Protein AF-A0A959BHI0-F1 (afdb_monomer)

Solvent-accessible surface area (backbone atoms only — not comparable to full-atom values): 8535 Å² total; per-residue (Å²): 133,89,57,62,75,46,82,39,86,76,77,87,46,74,60,71,32,50,49,58,9,51,51,44,20,50,48,36,45,72,68,23,64,91,70,46,73,78,55,57,68,71,60,34,46,52,50,11,48,53,52,10,51,50,36,26,48,29,42,51,49,47,52,55,45,43,47,71,77,35,50,80,73,64,36,63,95,73,25,23,48,50,56,53,52,50,51,51,50,52,30,50,52,45,35,40,49,52,54,48,48,47,38,64,76,67,60,72,56,96,61,58,69,69,58,52,43,51,50,46,48,52,53,53,56,62,60,49,54,56,61,55,52,50,52,52,52,53,48,52,51,54,66,70,65,55,67,78,78,72,79,77,118

Mean predicted aligned error: 10.05 Å

Nearest PDB structures (foldseek):
  9jr3-assembly1_R  TM=3.514E-01  e=3.107E+00  Homo sapiens

Secondary structure (DSSP, 8-state):
---TTSB------HHHHHHHHHHHHHIIIII-GGGGGGS-HHHHHHHHHHHHHHHHHHHHHHHHHHHHH-TTTT-GGG-BHHHHHHHHHHHHHHHHHHHHHHHHHTT--SS-HHHHHHHHHHHHHHHHHHHHHHHHHHHHHHHHTS-GGGS--

pLDDT: mean 74.47, std 11.74, range [39.66, 89.31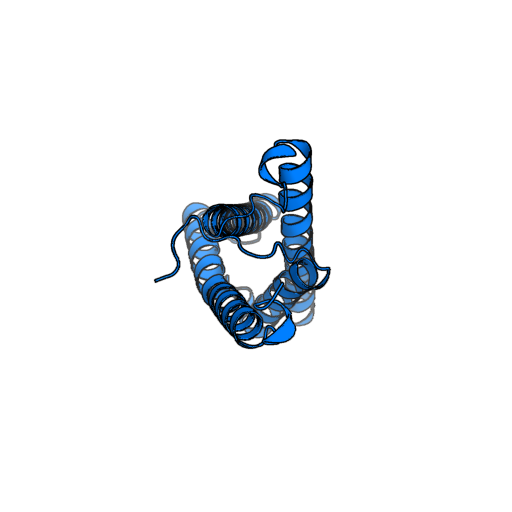]

Sequence (153 aa):
MLTLKEPYPFIYNYKSVVIPGLVTFWVISIFSPFGLSVLAIGKRLLFGFAFGLLSSFSVVLVIAGARKLFPEFMQEDNWTVGKEILLFVSVLVTICLFIFLSFVLFNLSSSDPIIVFKQVVLYTSAISIIPIYTSNTAFRNNVQNKPLSLLKA

Structure (mmCIF, N/CA/C/O backbone):
data_AF-A0A959BHI0-F1
#
_entry.id   AF-A0A959BHI0-F1
#
loop_
_atom_site.group_PDB
_atom_site.id
_atom_site.type_symbol
_atom_site.label_atom_id
_atom_site.label_alt_id
_atom_site.label_comp_id
_atom_site.label_asym_id
_atom_site.label_entity_id
_atom_site.label_seq_id
_atom_site.pdbx_PDB_ins_code
_atom_site.Cartn_x
_atom_site.Cartn_y
_atom_site.Cartn_z
_atom_site.occupancy
_atom_site.B_iso_or_equiv
_atom_site.auth_seq_id
_atom_site.auth_comp_id
_atom_site.auth_asym_id
_atom_site.auth_atom_id
_atom_site.pdbx_PDB_model_num
ATOM 1 N N . MET A 1 1 ? -10.402 -19.242 18.262 1.00 39.66 1 MET A N 1
ATOM 2 C CA . MET A 1 1 ? -11.279 -18.906 17.122 1.00 39.66 1 MET A CA 1
ATOM 3 C C . MET A 1 1 ? -11.718 -17.472 17.358 1.00 39.66 1 MET A C 1
ATOM 5 O O . MET A 1 1 ? -12.420 -17.257 18.331 1.00 39.66 1 MET A O 1
ATOM 9 N N . LEU A 1 2 ? -11.200 -16.502 16.598 1.00 46.97 2 LEU A N 1
ATOM 10 C CA . LEU A 1 2 ? -11.591 -15.092 16.743 1.00 46.97 2 LEU A CA 1
ATOM 11 C C . LEU A 1 2 ? -12.975 -14.931 16.113 1.00 46.97 2 LEU A C 1
ATOM 13 O O . LEU A 1 2 ? -13.138 -15.149 14.912 1.00 46.97 2 LEU A O 1
ATOM 17 N N . THR A 1 3 ? -13.988 -14.640 16.919 1.00 48.88 3 THR A N 1
ATOM 18 C CA . THR A 1 3 ? -15.350 -14.417 16.422 1.00 48.88 3 THR A CA 1
ATOM 19 C C . THR A 1 3 ? -15.445 -13.036 15.776 1.00 48.88 3 THR A C 1
ATOM 21 O O . THR A 1 3 ? -14.985 -12.053 16.345 1.00 48.88 3 THR A O 1
ATOM 24 N N . LEU A 1 4 ? -16.099 -12.931 14.611 1.00 55.72 4 LEU A N 1
ATOM 25 C CA . LEU A 1 4 ? -16.252 -11.688 13.822 1.00 55.72 4 LEU A CA 1
ATOM 26 C C . LEU A 1 4 ? -16.829 -10.477 14.586 1.00 55.72 4 LEU A C 1
ATOM 28 O O . LEU A 1 4 ? -16.780 -9.362 14.071 1.00 55.72 4 LEU A O 1
ATOM 32 N N . LYS A 1 5 ? -17.395 -10.694 15.778 1.00 52.50 5 LYS A N 1
ATOM 33 C CA . LYS A 1 5 ? -18.012 -9.683 16.643 1.00 52.50 5 LYS A CA 1
ATOM 34 C C . LYS A 1 5 ? -17.137 -9.224 17.813 1.00 52.50 5 LYS A C 1
ATOM 36 O O . LYS A 1 5 ? -17.589 -8.365 18.562 1.00 52.50 5 LYS A O 1
ATOM 41 N N . GLU A 1 6 ? -15.941 -9.777 18.010 1.00 54.88 6 GLU A N 1
ATOM 42 C CA . GLU A 1 6 ? -15.108 -9.352 19.141 1.00 54.88 6 GLU A CA 1
ATOM 43 C C . GLU A 1 6 ? -14.652 -7.893 18.978 1.00 54.88 6 GLU A C 1
ATOM 45 O O . GLU A 1 6 ? -14.238 -7.514 17.873 1.00 54.88 6 GLU A O 1
ATOM 50 N N . PRO A 1 7 ? -14.730 -7.085 20.056 1.00 53.72 7 PRO A N 1
ATOM 51 C CA . PRO A 1 7 ? -14.244 -5.718 20.050 1.00 53.72 7 PRO A CA 1
ATOM 52 C C . PRO A 1 7 ? -12.730 -5.733 19.835 1.00 53.72 7 PRO A C 1
ATOM 54 O O . PRO A 1 7 ? -11.968 -6.265 20.647 1.00 53.72 7 PRO A O 1
ATOM 57 N N . TYR A 1 8 ? -12.301 -5.179 18.707 1.00 54.53 8 TYR A N 1
ATOM 58 C CA . TYR A 1 8 ? -10.897 -5.064 18.338 1.00 54.53 8 TYR A CA 1
ATOM 59 C C . TYR A 1 8 ? -10.483 -3.602 18.551 1.00 54.53 8 TYR A C 1
ATOM 61 O O . TYR A 1 8 ? -11.187 -2.712 18.083 1.00 54.53 8 TYR A O 1
ATOM 69 N N . PRO A 1 9 ? -9.388 -3.301 19.267 1.00 56.12 9 PRO A N 1
ATOM 70 C CA . PRO A 1 9 ? -8.952 -1.930 19.453 1.00 56.12 9 PRO A CA 1
ATOM 71 C C . PRO A 1 9 ? -8.586 -1.355 18.086 1.00 56.12 9 PRO A C 1
ATOM 73 O O . PRO A 1 9 ? -7.717 -1.880 17.388 1.00 56.12 9 PRO A O 1
ATOM 76 N N . PHE A 1 10 ? -9.266 -0.281 17.704 1.00 57.31 10 PHE A N 1
ATOM 77 C CA . PHE A 1 10 ? -8.965 0.470 16.498 1.00 57.31 10 PHE A CA 1
ATOM 78 C C . PHE A 1 10 ? -7.626 1.195 16.686 1.00 57.31 10 PHE A C 1
ATOM 80 O O . PHE A 1 10 ? -7.548 2.257 17.296 1.00 57.31 10 PHE A O 1
ATOM 87 N N . ILE A 1 11 ? -6.530 0.605 16.203 1.00 56.69 11 ILE A N 1
ATOM 88 C CA . ILE A 1 11 ? -5.196 1.214 16.298 1.00 56.69 11 ILE A CA 1
ATOM 89 C C . ILE A 1 11 ? -4.924 1.987 15.002 1.00 56.69 11 ILE A C 1
ATOM 91 O O . ILE A 1 11 ? -4.089 1.601 14.179 1.00 56.69 11 ILE A O 1
ATOM 95 N N . TYR A 1 12 ? -5.626 3.106 14.804 1.00 56.50 12 TYR A N 1
ATOM 96 C CA . TYR A 1 12 ? -5.193 4.082 13.807 1.00 56.50 12 TYR A CA 1
ATOM 97 C C . TYR A 1 12 ? -3.992 4.853 14.351 1.00 56.50 12 TYR A C 1
ATOM 99 O O . TYR A 1 12 ? -4.118 5.742 15.189 1.00 56.50 12 TYR A O 1
ATOM 107 N N . ASN A 1 13 ? -2.803 4.491 13.880 1.00 65.44 13 ASN A N 1
ATOM 108 C CA . ASN A 1 13 ? -1.559 5.159 14.231 1.00 65.44 13 ASN A CA 1
ATOM 109 C C . ASN A 1 13 ? -0.807 5.541 12.949 1.00 65.44 13 ASN A C 1
ATOM 111 O O . ASN A 1 13 ? -0.979 4.895 11.915 1.00 65.44 13 ASN A O 1
ATOM 115 N N . TYR A 1 14 ? 0.077 6.541 13.009 1.00 65.94 14 TYR A N 1
ATOM 116 C CA . TYR A 1 14 ? 0.930 6.932 11.876 1.00 65.94 14 TYR A CA 1
ATOM 117 C C . TYR A 1 14 ? 1.714 5.730 11.316 1.00 65.94 14 TYR A C 1
ATOM 119 O O . TYR A 1 14 ? 1.968 5.638 10.116 1.00 65.94 14 TYR A O 1
ATOM 127 N N . LYS A 1 15 ? 2.023 4.750 12.176 1.00 65.56 15 LYS A N 1
ATOM 128 C CA . LYS A 1 15 ? 2.651 3.476 11.803 1.00 65.56 15 LYS A CA 1
ATOM 129 C C . LYS A 1 15 ? 1.828 2.685 10.778 1.00 65.56 15 LYS A C 1
ATOM 131 O O . LYS A 1 15 ? 2.416 2.111 9.870 1.00 65.56 15 LYS A O 1
ATOM 136 N N . SE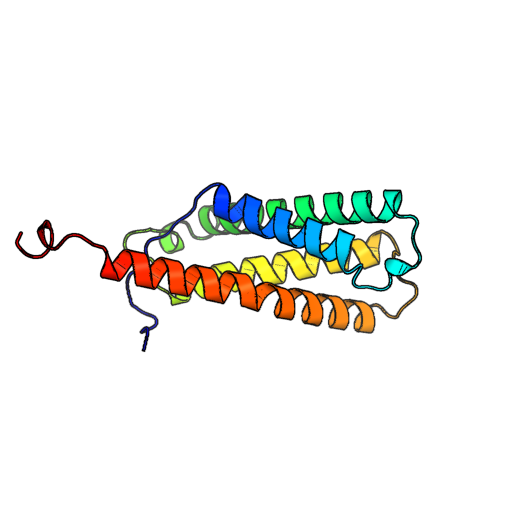R A 1 16 ? 0.499 2.705 10.860 1.00 67.81 16 SER A N 1
ATOM 137 C CA . SER A 1 16 ? -0.399 1.984 9.944 1.00 67.81 16 SER A CA 1
ATOM 138 C C . SER A 1 16 ? -0.398 2.564 8.524 1.00 67.81 16 SER A C 1
ATOM 140 O O . SER A 1 16 ? -0.799 1.881 7.589 1.00 67.81 16 SER A O 1
ATOM 142 N N . VAL A 1 17 ? 0.089 3.797 8.348 1.00 75.19 17 VAL A N 1
ATOM 143 C CA . VAL A 1 17 ? 0.283 4.441 7.039 1.00 75.19 17 VAL A CA 1
ATOM 144 C C . VAL A 1 17 ? 1.714 4.230 6.539 1.00 75.19 17 VAL A C 1
ATOM 146 O O . VAL A 1 17 ? 1.929 3.854 5.390 1.00 75.19 17 VAL A O 1
ATOM 149 N N . VAL A 1 18 ? 2.701 4.432 7.418 1.00 75.56 18 VAL A N 1
ATOM 150 C CA . VAL A 1 18 ? 4.125 4.384 7.052 1.00 75.56 18 VAL A CA 1
ATOM 151 C C . VAL A 1 18 ? 4.597 2.958 6.759 1.00 75.56 18 VAL A C 1
ATOM 153 O O . VAL A 1 18 ? 5.364 2.758 5.820 1.00 75.56 18 VAL A O 1
ATOM 156 N N . ILE A 1 19 ? 4.139 1.959 7.522 1.00 76.81 19 ILE A N 1
ATOM 157 C CA . ILE A 1 19 ? 4.538 0.555 7.340 1.00 76.81 19 ILE A CA 1
ATOM 158 C C . ILE A 1 19 ? 4.202 0.045 5.929 1.00 76.81 19 ILE A C 1
ATOM 160 O O . ILE A 1 19 ? 5.128 -0.405 5.254 1.00 76.81 19 ILE A O 1
ATOM 164 N N . PRO A 1 20 ? 2.950 0.110 5.433 1.00 74.38 20 PRO A N 1
ATOM 165 C CA . PRO A 1 20 ? 2.632 -0.395 4.097 1.00 74.38 20 PRO A CA 1
ATOM 166 C C . PRO A 1 20 ? 3.367 0.361 2.982 1.00 74.38 20 PRO A C 1
ATOM 168 O O . PRO A 1 20 ? 3.826 -0.272 2.030 1.00 74.38 20 PRO A O 1
ATOM 171 N N . GLY A 1 21 ? 3.576 1.675 3.121 1.00 81.50 21 GLY A N 1
ATOM 172 C CA . GLY A 1 21 ? 4.372 2.449 2.165 1.00 81.50 21 GLY A CA 1
ATOM 173 C C . GLY A 1 21 ? 5.840 2.033 2.126 1.00 81.50 21 GLY A C 1
ATOM 174 O O . GLY A 1 21 ? 6.396 1.808 1.049 1.00 81.50 21 GLY A O 1
ATOM 175 N N . LEU A 1 22 ? 6.457 1.864 3.298 1.00 84.44 22 LEU A N 1
ATOM 176 C CA . LEU A 1 22 ? 7.846 1.431 3.417 1.00 84.44 22 LEU A CA 1
ATOM 177 C C . LEU A 1 22 ? 8.023 0.001 2.893 1.00 84.44 22 LEU A C 1
ATOM 179 O O . LEU A 1 22 ? 8.931 -0.257 2.108 1.00 84.44 22 LEU A O 1
ATOM 183 N N . VAL A 1 23 ? 7.128 -0.920 3.259 1.00 82.31 23 VAL A N 1
ATOM 184 C CA . VAL A 1 23 ? 7.139 -2.300 2.750 1.00 82.31 23 VAL A CA 1
ATOM 185 C C . VAL A 1 23 ? 7.017 -2.311 1.226 1.00 82.31 23 VAL A C 1
ATOM 187 O O . VAL A 1 23 ? 7.811 -2.970 0.562 1.00 82.31 23 VAL A O 1
ATOM 190 N N . THR A 1 24 ? 6.091 -1.536 0.658 1.00 81.75 24 THR A N 1
ATOM 191 C CA . THR A 1 24 ? 5.915 -1.427 -0.799 1.00 81.75 24 THR A CA 1
ATOM 192 C C . THR A 1 24 ? 7.180 -0.900 -1.482 1.00 81.75 24 THR A C 1
ATOM 194 O O . THR A 1 24 ? 7.621 -1.475 -2.478 1.00 81.75 24 THR A O 1
ATOM 197 N N . PHE A 1 25 ? 7.813 0.134 -0.916 1.00 85.56 25 PHE A N 1
ATOM 198 C CA . PHE A 1 25 ? 9.086 0.669 -1.405 1.00 85.56 25 PHE A CA 1
ATOM 199 C C . PHE A 1 25 ? 10.177 -0.403 -1.458 1.00 85.56 25 PHE A C 1
ATOM 201 O O . PHE A 1 25 ? 10.816 -0.585 -2.499 1.00 85.56 25 PHE A O 1
ATOM 208 N N . TRP A 1 26 ? 10.381 -1.125 -0.353 1.00 83.69 26 TRP A N 1
ATOM 209 C CA . TRP A 1 26 ? 11.410 -2.159 -0.258 1.00 83.69 26 TRP A CA 1
ATOM 210 C C . TRP A 1 26 ? 11.133 -3.323 -1.199 1.00 83.69 26 TRP A C 1
ATOM 212 O O . TRP A 1 26 ? 12.045 -3.777 -1.890 1.00 83.69 26 TRP A O 1
ATOM 222 N N . VAL A 1 27 ? 9.880 -3.776 -1.272 1.00 82.56 27 VAL A N 1
ATOM 223 C CA . VAL A 1 27 ? 9.508 -4.885 -2.149 1.00 82.56 27 VAL A CA 1
ATOM 224 C C . VAL A 1 27 ? 9.763 -4.520 -3.608 1.00 82.56 27 VAL A C 1
ATOM 226 O O . VAL A 1 27 ? 10.392 -5.291 -4.329 1.00 82.56 27 VAL A O 1
ATOM 229 N N . ILE A 1 28 ? 9.353 -3.328 -4.039 1.00 80.25 28 ILE A N 1
ATOM 230 C CA . ILE A 1 28 ? 9.544 -2.911 -5.429 1.00 80.25 28 ILE A CA 1
ATOM 231 C C . ILE A 1 28 ? 11.024 -2.673 -5.742 1.00 80.25 28 ILE A C 1
ATOM 233 O O . ILE A 1 28 ? 11.503 -3.093 -6.793 1.00 80.25 28 ILE A O 1
ATOM 237 N N . SER A 1 29 ? 11.766 -2.060 -4.820 1.00 80.38 29 SER A N 1
ATOM 238 C CA . SER A 1 29 ? 13.178 -1.729 -5.032 1.00 80.38 29 SER A CA 1
ATOM 239 C C . SER A 1 29 ? 14.083 -2.965 -5.053 1.00 80.38 29 SER A C 1
ATOM 241 O O . SER A 1 29 ? 14.956 -3.056 -5.913 1.00 80.38 29 SER A O 1
ATOM 243 N N . ILE A 1 30 ? 13.872 -3.923 -4.140 1.00 80.31 30 ILE A N 1
ATOM 244 C CA . ILE A 1 30 ? 14.695 -5.140 -4.036 1.00 80.31 30 ILE A CA 1
ATOM 245 C C . ILE A 1 30 ? 14.224 -6.199 -5.027 1.00 80.31 30 ILE A C 1
ATOM 247 O O . ILE A 1 30 ? 15.010 -6.675 -5.844 1.00 80.31 30 ILE A O 1
ATOM 251 N N . PHE A 1 31 ? 12.948 -6.582 -4.963 1.00 77.00 31 PHE A N 1
ATOM 252 C CA . PHE A 1 31 ? 12.449 -7.718 -5.738 1.00 77.00 31 PHE A CA 1
ATOM 253 C C . PHE A 1 31 ? 12.147 -7.337 -7.184 1.00 77.00 31 PHE A C 1
ATOM 255 O O . PHE A 1 31 ? 12.065 -8.226 -8.027 1.00 77.00 31 PHE A O 1
ATOM 262 N N . SER A 1 32 ? 12.006 -6.036 -7.484 1.00 73.31 32 SER A N 1
ATOM 263 C CA . SER A 1 32 ? 11.653 -5.539 -8.821 1.00 73.31 32 SER A CA 1
ATOM 264 C C . SER A 1 32 ? 10.537 -6.375 -9.470 1.00 73.31 32 SER A C 1
ATOM 266 O O . SER A 1 32 ? 10.711 -6.845 -10.602 1.00 73.31 32 SER A O 1
ATOM 268 N N . PRO A 1 33 ? 9.407 -6.603 -8.761 1.00 70.25 33 PRO A N 1
ATOM 269 C CA . PRO A 1 33 ? 8.267 -7.287 -9.347 1.00 70.25 33 PRO A CA 1
ATOM 270 C C . PRO A 1 33 ? 7.832 -6.525 -10.607 1.00 70.25 33 PRO A C 1
ATOM 272 O O . PRO A 1 33 ? 8.172 -5.352 -10.784 1.00 70.25 33 PRO A O 1
ATOM 275 N N . PHE A 1 34 ? 7.094 -7.186 -11.499 1.00 68.50 34 PHE A N 1
ATOM 276 C CA . PHE A 1 34 ? 6.605 -6.596 -12.760 1.00 68.50 34 PHE A CA 1
ATOM 277 C C . PHE A 1 34 ? 7.660 -6.398 -13.863 1.00 68.50 34 PHE A C 1
ATOM 279 O O . PHE A 1 34 ? 7.455 -5.605 -14.775 1.00 68.50 34 PHE A O 1
ATOM 286 N N . GLY A 1 35 ? 8.799 -7.097 -13.804 1.00 66.88 35 GLY A N 1
ATOM 287 C CA . GLY A 1 35 ? 9.822 -7.004 -14.858 1.00 66.88 35 GLY A CA 1
ATOM 288 C C . GLY A 1 35 ? 10.608 -5.688 -14.843 1.00 66.88 35 GLY A C 1
ATOM 289 O O . GLY A 1 35 ? 11.369 -5.401 -15.767 1.00 66.88 35 GLY A O 1
ATOM 290 N N . LEU A 1 36 ? 10.502 -4.911 -13.757 1.00 68.19 36 LEU A N 1
ATOM 291 C CA . LEU A 1 36 ? 11.298 -3.698 -13.537 1.00 68.19 36 LEU A CA 1
ATOM 292 C C . LEU A 1 36 ? 12.799 -4.005 -13.379 1.00 68.19 36 LEU A C 1
ATOM 294 O O . LEU A 1 36 ? 13.624 -3.091 -13.367 1.00 68.19 36 LEU A O 1
ATOM 298 N N . SER A 1 37 ? 13.166 -5.290 -13.317 1.00 66.88 37 SER A N 1
ATOM 299 C CA . SER A 1 37 ? 14.535 -5.803 -13.272 1.00 66.88 37 SER A CA 1
ATOM 300 C C . SER A 1 37 ? 15.380 -5.486 -14.516 1.00 66.88 37 SER A C 1
ATOM 302 O O . SER A 1 37 ? 16.582 -5.745 -14.511 1.00 66.88 37 SER A O 1
ATOM 304 N N . VAL A 1 38 ? 14.792 -4.893 -15.557 1.00 70.56 38 VAL A N 1
ATOM 305 C CA . VAL A 1 38 ? 15.508 -4.403 -16.748 1.00 70.56 38 VAL A CA 1
ATOM 306 C C . VAL A 1 38 ? 15.931 -2.931 -16.597 1.00 70.56 38 VAL A C 1
ATOM 308 O O . VAL A 1 38 ? 16.869 -2.473 -17.243 1.00 70.56 38 VAL A O 1
ATOM 311 N N . LEU A 1 39 ? 15.291 -2.169 -15.702 1.00 73.56 39 LEU A N 1
ATOM 312 C CA . LEU A 1 39 ? 15.568 -0.740 -15.513 1.00 73.56 39 LEU A CA 1
ATOM 313 C C . LEU A 1 39 ? 16.861 -0.503 -14.725 1.00 73.56 39 LEU A C 1
ATOM 315 O O . LEU A 1 39 ? 17.231 -1.306 -13.870 1.00 73.56 39 LEU A O 1
ATOM 319 N N . ALA A 1 40 ? 17.513 0.641 -14.944 1.00 82.94 40 ALA A N 1
ATOM 320 C CA . ALA A 1 40 ? 18.640 1.077 -14.120 1.00 82.94 40 ALA A CA 1
ATOM 321 C C . ALA A 1 40 ? 18.223 1.253 -12.648 1.00 82.94 40 ALA A C 1
ATOM 323 O O . ALA A 1 40 ? 17.104 1.693 -12.364 1.00 82.94 40 ALA A O 1
ATOM 324 N N . ILE A 1 41 ? 19.139 0.970 -11.716 1.00 80.25 41 ILE A N 1
ATOM 325 C CA . ILE A 1 41 ? 18.864 0.973 -10.269 1.00 80.25 41 ILE A CA 1
ATOM 326 C C . ILE A 1 41 ? 18.241 2.294 -9.783 1.00 80.25 41 ILE A C 1
ATOM 328 O O . ILE A 1 41 ? 17.282 2.275 -9.016 1.00 80.25 41 ILE A O 1
ATOM 332 N N . GLY A 1 42 ? 18.692 3.438 -10.313 1.00 82.69 42 GLY A N 1
ATOM 333 C CA . GLY A 1 42 ? 18.143 4.754 -9.967 1.00 82.69 42 GLY A CA 1
ATOM 334 C C . GLY A 1 42 ? 16.670 4.920 -10.352 1.00 82.69 42 GLY A C 1
ATOM 335 O O . GLY A 1 42 ? 15.883 5.448 -9.571 1.00 82.69 42 GLY A O 1
ATOM 336 N N . LYS A 1 43 ? 16.258 4.398 -11.517 1.00 80.75 43 LYS A N 1
ATOM 337 C CA . LYS A 1 43 ? 14.847 4.423 -11.936 1.00 80.75 43 LYS A CA 1
ATOM 338 C C . LYS A 1 43 ? 13.998 3.480 -11.086 1.00 80.75 43 LYS A C 1
ATOM 340 O O . LYS A 1 43 ? 12.871 3.828 -10.755 1.00 80.75 43 LYS A O 1
ATOM 345 N N . ARG A 1 44 ? 14.532 2.321 -10.687 1.00 81.19 44 ARG A N 1
ATOM 346 C CA . ARG A 1 44 ? 13.819 1.385 -9.799 1.00 81.19 44 ARG A CA 1
ATOM 347 C C . ARG A 1 44 ? 13.556 1.978 -8.428 1.00 81.19 44 ARG A C 1
ATOM 349 O O . ARG A 1 44 ? 12.442 1.852 -7.938 1.00 81.19 44 ARG A O 1
ATOM 356 N N . LEU A 1 45 ? 14.547 2.650 -7.844 1.00 85.25 45 LEU A N 1
ATOM 357 C CA . LEU A 1 45 ? 14.381 3.347 -6.568 1.00 85.25 45 LEU A CA 1
ATOM 358 C C . LEU A 1 45 ? 13.333 4.457 -6.678 1.00 85.25 45 LEU A C 1
ATOM 360 O O . LEU A 1 45 ? 12.491 4.585 -5.794 1.00 85.25 45 LEU A O 1
ATOM 364 N N . LEU A 1 46 ? 13.330 5.208 -7.784 1.00 86.88 46 LEU A N 1
ATOM 365 C CA . LEU A 1 46 ? 12.317 6.232 -8.037 1.00 86.88 46 LEU A 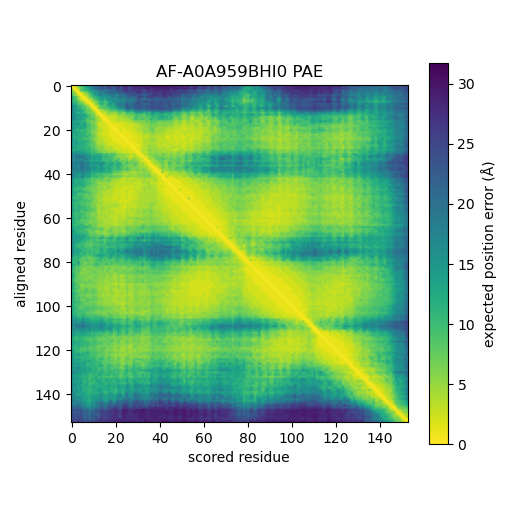CA 1
ATOM 366 C C . LEU A 1 46 ? 10.906 5.632 -8.144 1.00 86.88 46 LEU A C 1
ATOM 368 O O . LEU A 1 46 ? 9.984 6.133 -7.506 1.00 86.88 46 LEU A O 1
ATOM 372 N N . PHE A 1 47 ? 10.737 4.540 -8.899 1.00 83.75 47 PHE A N 1
ATOM 373 C CA . PHE A 1 47 ? 9.454 3.836 -8.992 1.00 83.75 47 PHE A CA 1
ATOM 374 C C . PHE A 1 47 ? 9.030 3.247 -7.648 1.00 83.75 47 PHE A C 1
ATOM 376 O O . PHE A 1 47 ? 7.889 3.436 -7.237 1.00 83.75 47 PHE A O 1
ATOM 383 N N . GLY A 1 48 ? 9.941 2.589 -6.931 1.00 85.12 48 GLY A N 1
ATOM 384 C CA . GLY A 1 48 ? 9.682 2.079 -5.589 1.00 85.12 48 GLY A CA 1
ATOM 385 C C . GLY A 1 48 ? 9.218 3.188 -4.652 1.00 85.12 48 GLY A C 1
ATOM 386 O O . GLY A 1 48 ? 8.265 2.995 -3.900 1.00 85.12 48 GLY A O 1
ATOM 387 N N . PHE A 1 49 ? 9.842 4.368 -4.721 1.00 87.38 49 PHE A N 1
ATOM 388 C CA . PHE A 1 49 ? 9.470 5.516 -3.895 1.00 87.38 49 PHE A CA 1
ATOM 389 C C . PHE A 1 49 ? 8.091 6.057 -4.270 1.00 87.38 49 PHE A C 1
ATOM 391 O O . PHE A 1 49 ? 7.247 6.237 -3.394 1.00 87.38 49 PHE A O 1
ATOM 398 N N . ALA A 1 50 ? 7.820 6.229 -5.566 1.00 88.19 50 ALA A N 1
ATOM 399 C CA . ALA A 1 50 ? 6.519 6.669 -6.060 1.00 88.19 50 ALA A CA 1
ATOM 400 C C . ALA A 1 50 ? 5.392 5.709 -5.643 1.00 88.19 50 ALA A C 1
ATOM 402 O O . ALA A 1 50 ? 4.374 6.146 -5.108 1.00 88.19 50 ALA A O 1
ATOM 403 N N . PHE A 1 51 ? 5.587 4.399 -5.807 1.00 86.00 51 PHE A N 1
ATOM 404 C CA . PHE A 1 51 ? 4.605 3.395 -5.399 1.00 86.00 51 PHE A CA 1
ATOM 405 C C . PHE A 1 51 ? 4.469 3.277 -3.874 1.00 86.00 51 PHE A C 1
ATOM 407 O O . PHE A 1 51 ? 3.363 3.069 -3.378 1.00 86.00 51 PHE A O 1
ATOM 414 N N . GLY A 1 52 ? 5.550 3.465 -3.111 1.00 87.06 52 GLY A N 1
ATOM 415 C CA . GLY A 1 52 ? 5.501 3.530 -1.647 1.00 87.06 52 GLY A CA 1
ATOM 416 C C . GLY A 1 52 ? 4.688 4.724 -1.131 1.00 87.06 52 GLY A C 1
ATOM 417 O O . GLY A 1 52 ? 3.873 4.580 -0.211 1.00 87.06 52 GLY A O 1
ATOM 418 N N . LEU A 1 53 ? 4.835 5.889 -1.769 1.00 89.31 53 LEU A N 1
ATOM 419 C CA . LEU A 1 53 ? 3.993 7.057 -1.502 1.00 89.31 53 LEU A CA 1
ATOM 420 C C . LEU A 1 53 ? 2.538 6.796 -1.889 1.00 89.31 53 LEU A C 1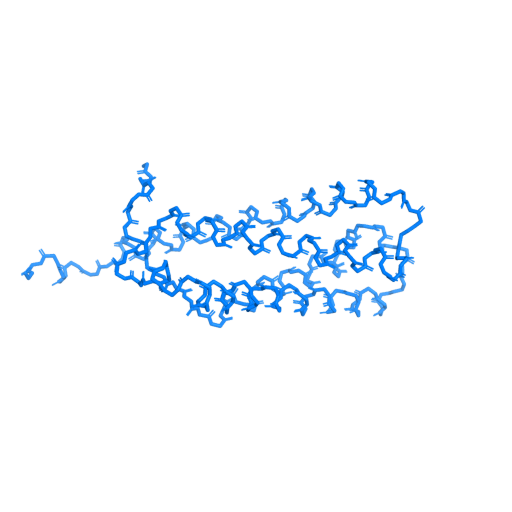
ATOM 422 O O . LEU A 1 53 ? 1.639 7.098 -1.109 1.00 89.31 53 LEU A O 1
ATOM 426 N N . LEU A 1 54 ? 2.303 6.183 -3.050 1.00 88.56 54 LEU A N 1
ATOM 427 C CA . LEU A 1 54 ? 0.964 5.849 -3.530 1.00 88.56 54 LEU A CA 1
ATOM 428 C C . LEU A 1 54 ? 0.249 4.866 -2.591 1.00 88.56 54 LEU A C 1
ATOM 430 O O . LEU A 1 54 ? -0.938 5.025 -2.310 1.00 88.56 54 LEU A O 1
ATOM 434 N N . SER A 1 55 ? 0.978 3.894 -2.036 1.00 85.56 55 SER A N 1
ATOM 435 C CA . SER A 1 55 ? 0.455 2.976 -1.020 1.00 85.56 55 SER A CA 1
ATOM 436 C C . SER A 1 55 ? 0.091 3.707 0.274 1.00 85.56 55 SER A C 1
ATOM 438 O O . SER A 1 55 ? -1.033 3.560 0.756 1.00 85.56 55 SER A O 1
ATOM 440 N N . SER A 1 56 ? 0.980 4.558 0.794 1.00 86.62 56 SER A N 1
ATOM 441 C CA . SER A 1 56 ? 0.691 5.389 1.977 1.00 86.62 56 SER A CA 1
ATOM 442 C C . SER A 1 56 ? -0.537 6.275 1.755 1.00 86.62 56 SER A C 1
ATOM 444 O O . SER A 1 56 ? -1.432 6.350 2.596 1.00 86.62 56 SER A O 1
ATOM 446 N N . PHE A 1 57 ? -0.612 6.909 0.584 1.00 89.31 57 PHE A N 1
ATOM 447 C CA . PHE A 1 57 ? -1.729 7.757 0.192 1.00 89.31 57 PHE A CA 1
ATOM 448 C C . PHE A 1 57 ? -3.040 6.971 0.110 1.00 89.31 57 PHE A C 1
ATOM 450 O O . PHE A 1 57 ? -4.062 7.444 0.597 1.00 89.31 57 PHE A O 1
ATOM 457 N N . SER A 1 58 ? -3.007 5.744 -0.414 1.00 87.75 58 SER A N 1
ATOM 458 C CA . SER A 1 58 ? -4.174 4.856 -0.483 1.00 87.75 58 SER A CA 1
ATOM 459 C C . SER A 1 58 ? -4.761 4.569 0.898 1.00 87.75 58 SER A C 1
ATOM 461 O O . SER A 1 58 ? -5.977 4.616 1.067 1.00 87.75 58 SER A O 1
ATOM 463 N N . VAL A 1 59 ? -3.910 4.320 1.901 1.00 85.25 59 VAL A N 1
ATOM 464 C CA . VAL A 1 59 ? -4.350 4.094 3.288 1.00 85.25 59 VAL A CA 1
ATOM 465 C C . VAL A 1 59 ? -5.072 5.327 3.829 1.00 85.25 59 VAL A C 1
ATOM 467 O O . VAL A 1 59 ? -6.181 5.218 4.351 1.00 85.25 59 VAL A O 1
ATOM 470 N N . VAL A 1 60 ? -4.470 6.509 3.665 1.00 86.31 60 VAL A N 1
ATOM 471 C CA . VAL A 1 60 ? -5.067 7.776 4.112 1.00 86.31 60 VAL A CA 1
ATOM 472 C C . VAL A 1 60 ? -6.396 8.027 3.405 1.00 86.31 60 VAL A C 1
ATOM 474 O O . VAL A 1 60 ? -7.367 8.398 4.057 1.00 86.31 60 VAL A O 1
ATOM 477 N N . LEU A 1 61 ? -6.459 7.791 2.095 1.00 88.25 61 LEU A N 1
ATOM 478 C CA . LEU A 1 61 ? -7.651 8.016 1.284 1.00 88.25 61 LEU A CA 1
ATOM 479 C C . LEU A 1 61 ? -8.796 7.097 1.719 1.00 88.25 61 LEU A C 1
ATOM 481 O O . LEU A 1 61 ? -9.900 7.581 1.953 1.00 88.25 61 LEU A O 1
ATOM 485 N N . VAL A 1 62 ? -8.537 5.801 1.910 1.00 86.69 62 VAL A N 1
ATOM 486 C CA . VAL A 1 62 ? -9.558 4.851 2.379 1.00 86.69 62 VAL A CA 1
ATOM 487 C C . VAL A 1 62 ? -10.052 5.216 3.772 1.00 86.69 62 VAL A C 1
ATOM 489 O O . VAL A 1 62 ? -11.256 5.211 4.007 1.00 86.69 62 VAL A O 1
ATOM 492 N N . ILE A 1 63 ? -9.159 5.582 4.689 1.00 83.56 63 ILE A N 1
ATOM 493 C CA . ILE A 1 63 ? -9.538 5.924 6.065 1.00 83.56 63 ILE A CA 1
ATOM 494 C C . ILE A 1 63 ? -10.312 7.243 6.113 1.00 83.56 63 ILE A C 1
ATOM 496 O O . ILE A 1 63 ? -11.363 7.316 6.748 1.00 83.56 63 ILE A O 1
ATOM 500 N N . ALA A 1 64 ? -9.837 8.277 5.418 1.00 84.94 64 ALA A N 1
ATOM 501 C CA . ALA A 1 64 ? -10.529 9.558 5.324 1.00 84.94 64 ALA A CA 1
ATOM 502 C C . ALA A 1 64 ? -11.885 9.413 4.616 1.00 84.94 64 ALA A C 1
ATOM 504 O O . ALA A 1 64 ? -12.884 9.971 5.069 1.00 84.94 64 ALA A O 1
ATOM 505 N N . GLY A 1 65 ? -11.935 8.619 3.544 1.00 83.88 65 GLY A N 1
ATOM 506 C CA . GLY A 1 65 ? -13.153 8.288 2.812 1.00 83.88 65 GLY A CA 1
ATOM 507 C C . GLY A 1 65 ? -14.153 7.534 3.681 1.00 83.88 65 GLY A C 1
ATOM 508 O O . GLY A 1 65 ? -15.305 7.943 3.768 1.00 83.88 65 GLY A O 1
ATOM 509 N N . ALA A 1 66 ? -13.711 6.500 4.397 1.00 82.69 66 ALA A N 1
ATOM 510 C CA . ALA A 1 66 ? -14.552 5.733 5.311 1.00 82.69 66 ALA A CA 1
ATOM 511 C C . ALA A 1 66 ? -15.088 6.599 6.461 1.00 82.69 66 ALA A C 1
ATOM 513 O O . ALA A 1 66 ? -16.281 6.542 6.745 1.00 82.69 66 ALA A O 1
ATOM 514 N N . ARG A 1 67 ? -14.257 7.461 7.066 1.00 80.62 67 ARG A N 1
ATOM 515 C CA . ARG A 1 67 ? -14.707 8.416 8.099 1.00 80.62 67 ARG A CA 1
ATOM 516 C C . ARG A 1 67 ? -15.749 9.399 7.577 1.00 80.62 67 ARG A C 1
ATOM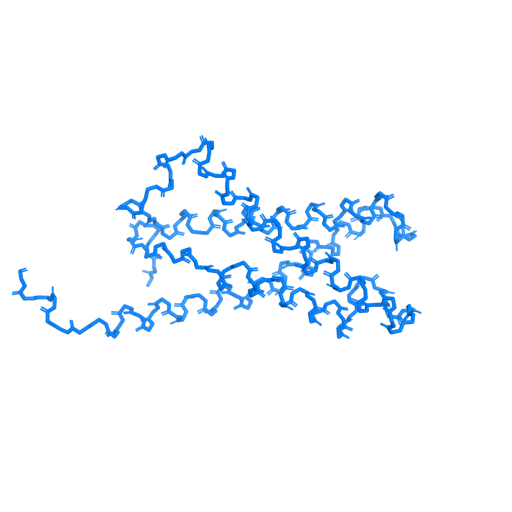 518 O O . ARG A 1 67 ? -16.672 9.740 8.305 1.00 80.62 67 ARG A O 1
ATOM 525 N N . LYS A 1 68 ? -15.595 9.872 6.338 1.00 82.69 68 LYS A N 1
ATOM 526 C CA . LYS A 1 68 ? -16.493 10.868 5.742 1.00 82.69 68 LYS A CA 1
ATOM 527 C C . LYS A 1 68 ? -17.804 10.261 5.240 1.00 82.69 68 LYS A C 1
ATOM 529 O O . LYS A 1 68 ? -18.844 10.889 5.385 1.00 82.69 68 LYS A O 1
ATOM 534 N N . LEU A 1 69 ? -17.750 9.077 4.630 1.00 81.06 69 LEU A N 1
ATOM 535 C CA . LEU A 1 69 ? -18.915 8.404 4.046 1.00 81.06 69 LEU A CA 1
ATOM 536 C C . LEU A 1 69 ? -19.718 7.623 5.090 1.00 81.06 69 LEU A C 1
ATOM 538 O O . LEU A 1 69 ? -20.940 7.576 5.001 1.00 81.06 69 LEU A O 1
ATOM 542 N N . PHE A 1 70 ? -19.045 7.033 6.081 1.00 82.19 70 PHE A N 1
ATOM 543 C CA . PHE A 1 70 ? -19.667 6.191 7.101 1.00 82.19 70 PHE A CA 1
ATOM 544 C C . PHE A 1 70 ? -19.092 6.493 8.500 1.00 82.19 70 PHE A C 1
ATOM 546 O O . PHE A 1 70 ? -18.436 5.637 9.101 1.00 82.19 70 PHE A O 1
ATOM 553 N N . PRO A 1 71 ? -19.333 7.699 9.053 1.00 75.44 71 PRO A N 1
ATOM 554 C CA . PRO A 1 71 ? -18.807 8.091 10.363 1.00 75.44 71 PRO A CA 1
ATOM 555 C C . PRO A 1 71 ? -19.275 7.159 11.492 1.00 75.44 71 PRO A C 1
ATOM 557 O O . PRO A 1 71 ? -18.485 6.816 12.367 1.00 75.44 71 PRO A O 1
ATOM 560 N N . GLU A 1 72 ? -20.519 6.670 11.435 1.00 72.00 72 GLU A N 1
ATOM 561 C CA . GLU A 1 72 ? -21.054 5.692 12.398 1.00 72.00 72 GLU A CA 1
ATOM 562 C C . GLU A 1 72 ? -20.381 4.314 12.289 1.00 72.00 72 GLU A C 1
ATOM 564 O O . GLU A 1 72 ? -20.227 3.603 13.281 1.00 72.00 72 GLU A O 1
ATOM 569 N N . PHE A 1 73 ? -19.910 3.933 11.097 1.00 68.62 73 PHE A N 1
ATOM 570 C CA . PHE A 1 73 ? -19.192 2.672 10.896 1.00 68.62 73 PHE A CA 1
ATOM 571 C C . PHE A 1 73 ? -17.792 2.705 11.531 1.00 68.62 73 PHE A C 1
ATOM 573 O O . PHE A 1 73 ? -17.327 1.672 12.018 1.00 68.62 73 PHE A O 1
ATOM 580 N N . MET A 1 74 ? -17.177 3.894 11.571 1.00 70.06 74 MET A N 1
ATOM 581 C CA . MET A 1 74 ? -15.866 4.214 12.158 1.00 70.06 74 MET A CA 1
ATOM 582 C C . MET A 1 74 ? -15.874 4.453 13.677 1.00 70.06 74 MET A C 1
ATOM 584 O O . MET A 1 74 ? -14.834 4.802 14.230 1.00 70.06 74 MET A O 1
ATOM 588 N N . GLN A 1 75 ? -17.005 4.257 14.365 1.00 69.00 75 GLN A N 1
ATOM 589 C CA . GLN A 1 75 ? -17.059 4.364 15.826 1.00 69.00 75 GLN A CA 1
ATOM 590 C C . GLN A 1 75 ? -16.219 3.270 16.499 1.00 69.00 75 GLN A C 1
ATOM 592 O O . GLN A 1 75 ? -16.424 2.077 16.251 1.00 69.00 75 GLN A O 1
ATOM 597 N N . GLU A 1 76 ? -15.305 3.692 17.376 1.00 65.88 76 GLU A N 1
ATOM 598 C CA . GLU A 1 76 ? -14.373 2.813 18.095 1.00 65.88 76 GLU A CA 1
ATOM 599 C C . GLU A 1 76 ? -15.102 1.855 19.052 1.00 65.88 76 GLU A C 1
ATOM 601 O O . GLU A 1 76 ? -14.733 0.685 19.142 1.00 65.88 76 GLU A O 1
ATOM 606 N N . ASP A 1 77 ? -16.196 2.306 19.677 1.00 62.81 77 ASP A N 1
ATOM 607 C CA . ASP A 1 77 ? -16.971 1.529 20.659 1.00 62.81 77 ASP A CA 1
ATOM 608 C C . ASP A 1 77 ? -17.609 0.257 20.071 1.00 62.81 77 ASP A C 1
ATOM 610 O O . ASP A 1 77 ? -17.835 -0.722 20.778 1.00 62.81 77 ASP A O 1
ATOM 614 N N . ASN A 1 78 ? -17.862 0.247 18.758 1.00 67.31 78 ASN A N 1
ATOM 615 C CA . ASN A 1 78 ? -18.440 -0.879 18.021 1.00 67.31 78 ASN A CA 1
ATOM 616 C C . ASN A 1 78 ? -17.467 -1.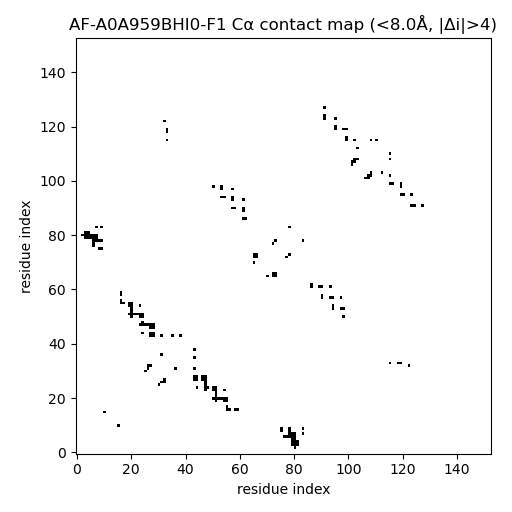425 16.962 1.00 67.31 78 ASN A C 1
ATOM 618 O O . ASN A 1 78 ? -17.898 -1.920 15.907 1.00 67.31 78 ASN A O 1
ATOM 622 N N . TRP A 1 79 ? -16.156 -1.271 17.173 1.00 68.81 79 TRP A N 1
ATOM 623 C CA . TRP A 1 79 ? -15.157 -1.746 16.223 1.00 68.81 79 TRP A CA 1
ATOM 624 C C . TRP A 1 79 ? -14.980 -3.258 16.325 1.00 68.81 79 TRP A C 1
ATOM 626 O O . TRP A 1 79 ? -14.562 -3.787 17.352 1.00 68.81 79 TRP A O 1
ATOM 636 N N . THR A 1 80 ? -15.305 -3.972 15.249 1.00 75.56 80 THR A N 1
ATOM 637 C CA . THR A 1 80 ? -15.211 -5.434 15.206 1.00 75.56 80 THR A CA 1
ATOM 638 C C . THR A 1 80 ? -14.096 -5.890 14.275 1.00 75.56 80 THR A C 1
ATOM 640 O O . THR A 1 80 ? -13.734 -5.195 13.323 1.00 75.56 80 THR A O 1
ATOM 643 N N . VAL A 1 81 ? -13.605 -7.113 14.488 1.00 68.56 81 VAL A N 1
ATOM 644 C CA . VAL A 1 81 ? -12.629 -7.765 13.592 1.00 68.56 81 VAL A CA 1
ATOM 645 C C . VAL A 1 81 ? -13.107 -7.770 12.131 1.00 68.56 81 VAL A C 1
ATOM 647 O O . VAL A 1 81 ? -12.310 -7.588 11.215 1.00 68.56 81 VAL A O 1
ATOM 650 N N . GLY A 1 82 ? -14.415 -7.922 11.890 1.00 69.75 82 GLY A N 1
ATOM 651 C CA . GLY A 1 82 ? -14.979 -7.854 10.538 1.00 69.75 82 GLY A CA 1
ATOM 652 C C . GLY A 1 82 ? -14.794 -6.490 9.862 1.00 69.75 82 GLY A C 1
ATOM 653 O O . GLY A 1 82 ? -14.478 -6.441 8.674 1.00 69.75 82 GLY A O 1
ATOM 654 N N . LYS A 1 83 ? -14.939 -5.386 10.610 1.00 75.62 83 LYS A N 1
ATOM 655 C CA . LYS A 1 83 ? -14.710 -4.025 10.093 1.00 75.62 83 LYS A CA 1
ATOM 656 C C . LYS A 1 83 ? -13.237 -3.781 9.786 1.00 75.62 83 LYS A C 1
ATOM 658 O O . LYS A 1 83 ? -12.928 -3.201 8.749 1.00 75.62 83 LYS A O 1
ATOM 663 N N . GLU A 1 84 ? -12.349 -4.284 10.641 1.00 76.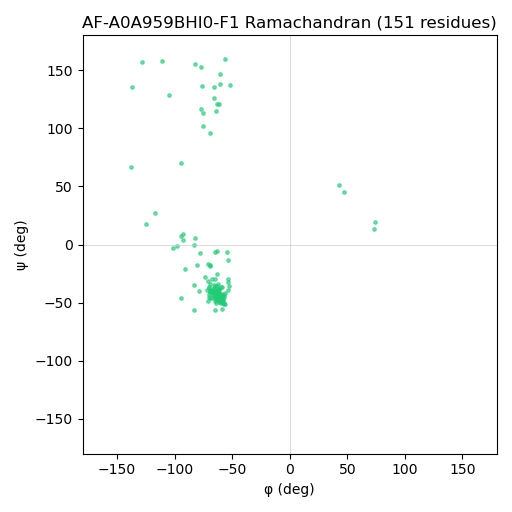25 84 GLU A N 1
ATOM 664 C CA . GLU A 1 84 ? -10.901 -4.232 10.428 1.00 76.25 84 GLU A CA 1
ATOM 665 C C . GLU A 1 84 ? -10.517 -4.945 9.121 1.00 76.25 84 GLU A C 1
ATOM 667 O O . GLU A 1 84 ? -9.860 -4.358 8.262 1.00 76.25 84 GLU A O 1
ATOM 672 N N . ILE A 1 85 ? -11.002 -6.177 8.912 1.00 77.81 85 ILE A N 1
ATOM 673 C CA . ILE A 1 85 ? -10.761 -6.940 7.675 1.00 77.81 85 ILE A CA 1
ATOM 674 C C . ILE A 1 85 ? -11.308 -6.188 6.459 1.00 77.81 85 ILE A C 1
ATOM 676 O O . ILE A 1 85 ? -10.623 -6.092 5.443 1.00 77.81 85 ILE A O 1
ATOM 680 N N . LEU A 1 86 ? -12.519 -5.631 6.549 1.00 82.62 86 LEU A N 1
ATOM 681 C CA . LEU A 1 86 ? -13.124 -4.876 5.450 1.00 82.62 86 LEU A CA 1
ATOM 682 C C . LEU A 1 86 ? -12.289 -3.637 5.101 1.00 82.62 86 LEU A C 1
ATOM 684 O O . LEU A 1 86 ? -12.064 -3.361 3.920 1.00 82.62 86 LEU A O 1
ATOM 688 N N . LEU A 1 87 ? -11.772 -2.927 6.107 1.00 81.94 87 LEU A N 1
ATOM 689 C CA . LEU A 1 87 ? -10.890 -1.779 5.913 1.00 81.94 87 LEU A CA 1
ATOM 690 C C . LEU A 1 87 ? -9.567 -2.200 5.260 1.00 81.94 87 LEU A C 1
ATOM 692 O O . LEU A 1 87 ? -9.155 -1.581 4.279 1.00 81.94 87 LEU A O 1
ATOM 696 N N . PHE A 1 88 ? -8.953 -3.296 5.714 1.00 80.44 88 PHE A N 1
ATOM 697 C CA . PHE A 1 88 ? -7.758 -3.867 5.084 1.00 80.44 88 PHE A CA 1
ATOM 698 C C . PHE A 1 88 ? -7.992 -4.257 3.624 1.00 80.44 88 PHE A C 1
ATOM 700 O O . PHE A 1 88 ? -7.202 -3.889 2.756 1.00 80.44 88 PHE A O 1
ATOM 707 N N . VAL A 1 89 ? -9.084 -4.966 3.329 1.00 84.12 89 VAL A N 1
ATOM 708 C CA . VAL A 1 89 ? -9.444 -5.354 1.958 1.00 84.12 89 VAL A CA 1
ATOM 709 C C . VAL A 1 89 ? -9.674 -4.113 1.097 1.00 84.12 89 VAL A C 1
ATOM 711 O O . VAL A 1 89 ? -9.179 -4.051 -0.025 1.00 84.12 89 VAL A O 1
ATOM 714 N N . SER A 1 90 ? -10.345 -3.090 1.629 1.00 86.44 90 SER A N 1
ATOM 715 C CA . SER A 1 90 ? -10.581 -1.827 0.918 1.00 86.44 90 SER A CA 1
ATOM 716 C C . SER A 1 90 ? -9.274 -1.103 0.586 1.00 86.44 90 SER A C 1
ATOM 718 O O . SER A 1 90 ? -9.094 -0.630 -0.539 1.00 86.44 90 SER A O 1
ATOM 720 N N . VAL A 1 91 ? -8.327 -1.063 1.529 1.00 85.88 91 VAL A N 1
ATOM 721 C CA . VAL A 1 91 ? -6.971 -0.540 1.302 1.00 85.88 91 VAL A CA 1
ATOM 722 C C . VAL A 1 91 ? -6.253 -1.347 0.222 1.00 85.88 91 VAL A C 1
ATOM 724 O O . VAL A 1 91 ? -5.713 -0.753 -0.709 1.00 85.88 91 VAL A O 1
ATOM 727 N N . LEU A 1 92 ? -6.279 -2.681 0.289 1.00 84.75 92 LEU A N 1
ATOM 728 C CA . LEU A 1 92 ? -5.619 -3.541 -0.698 1.00 84.75 92 LEU A CA 1
ATOM 729 C C . LEU A 1 92 ? -6.177 -3.346 -2.107 1.00 84.75 92 LEU A C 1
ATOM 731 O O . LEU A 1 92 ? -5.402 -3.201 -3.052 1.00 84.75 92 LEU A O 1
ATOM 735 N N . VAL A 1 93 ? -7.501 -3.296 -2.249 1.00 87.19 93 VAL A N 1
ATOM 736 C CA . VAL A 1 93 ? -8.165 -3.036 -3.533 1.00 87.19 93 VAL A CA 1
ATOM 737 C C . VAL A 1 93 ? -7.769 -1.662 -4.069 1.00 87.19 93 VAL A C 1
ATOM 739 O O . VAL A 1 93 ? -7.429 -1.539 -5.243 1.00 87.19 93 VAL A O 1
ATOM 742 N N . THR A 1 94 ? -7.737 -0.646 -3.207 1.00 88.31 94 THR A N 1
ATOM 743 C CA . THR A 1 94 ? -7.347 0.718 -3.588 1.00 88.31 94 THR A CA 1
ATOM 744 C C . THR A 1 94 ? -5.894 0.774 -4.067 1.00 88.31 94 THR A C 1
ATOM 746 O O . THR A 1 94 ? -5.620 1.342 -5.122 1.00 88.31 94 THR A O 1
ATOM 749 N N . ILE A 1 95 ? -4.969 0.118 -3.358 1.00 86.19 95 ILE A N 1
ATOM 750 C CA . ILE A 1 95 ? -3.561 0.012 -3.768 1.00 86.19 95 ILE A CA 1
ATOM 751 C C . ILE A 1 95 ? -3.445 -0.708 -5.118 1.00 86.19 95 ILE A C 1
ATOM 753 O O . ILE A 1 95 ? -2.762 -0.213 -6.013 1.00 86.19 95 ILE A O 1
ATOM 757 N N . CYS A 1 96 ? -4.136 -1.841 -5.296 1.00 87.19 96 CYS A N 1
ATOM 758 C CA . CYS A 1 96 ? -4.130 -2.585 -6.558 1.00 87.19 96 CYS A CA 1
ATOM 759 C C . CYS A 1 96 ? -4.624 -1.720 -7.721 1.00 87.19 96 CYS A C 1
ATOM 761 O O . CYS A 1 96 ? -3.990 -1.693 -8.774 1.00 87.19 96 CYS A O 1
ATOM 763 N N . LEU A 1 97 ? -5.727 -0.991 -7.523 1.00 88.38 97 LEU A N 1
ATOM 764 C CA . LEU A 1 97 ? -6.289 -0.092 -8.527 1.00 88.38 97 LEU A CA 1
ATOM 765 C C . LEU A 1 97 ? -5.318 1.028 -8.884 1.00 88.38 97 LEU A C 1
ATOM 767 O O . LEU A 1 97 ? -5.103 1.275 -10.065 1.00 88.38 97 LEU A O 1
ATOM 771 N N . PHE A 1 98 ? -4.696 1.675 -7.899 1.00 89.00 98 PHE A N 1
ATOM 772 C CA . PHE A 1 98 ? -3.738 2.746 -8.157 1.00 89.00 98 PHE A CA 1
ATOM 773 C C . PHE A 1 98 ? -2.486 2.260 -8.890 1.00 89.00 98 PHE A C 1
ATOM 775 O O . PHE A 1 98 ? -2.029 2.921 -9.825 1.00 89.00 98 PHE A O 1
ATOM 782 N N . ILE A 1 99 ? -1.940 1.104 -8.504 1.00 83.88 99 ILE A N 1
ATOM 783 C CA . ILE A 1 99 ? -0.787 0.509 -9.189 1.00 83.88 99 ILE A CA 1
ATOM 784 C C . ILE A 1 99 ? -1.178 0.137 -10.621 1.00 83.88 99 ILE A C 1
ATOM 786 O O . ILE A 1 99 ? -0.504 0.557 -11.559 1.00 83.88 99 ILE A O 1
ATOM 790 N N . PHE A 1 100 ? -2.288 -0.579 -10.812 1.00 86.69 100 PHE A N 1
ATOM 791 C CA . PHE A 1 100 ? -2.778 -0.952 -12.139 1.00 86.69 100 PHE A CA 1
ATOM 792 C C . PHE A 1 100 ? -3.025 0.274 -13.028 1.00 86.69 100 PHE A C 1
ATOM 794 O O . PHE A 1 100 ? -2.548 0.323 -14.160 1.00 86.69 100 PHE A O 1
ATOM 801 N N . LEU A 1 101 ? -3.699 1.296 -12.497 1.00 87.31 101 LEU A N 1
ATOM 802 C CA . LEU A 1 101 ? -3.960 2.541 -13.208 1.00 87.31 101 LEU A CA 1
ATOM 803 C C . LEU A 1 101 ? -2.658 3.255 -13.583 1.00 87.31 101 LEU A C 1
ATOM 805 O O . LEU A 1 101 ? -2.553 3.776 -14.686 1.00 87.31 101 LEU A O 1
ATOM 809 N N . SER A 1 102 ? -1.645 3.225 -12.714 1.00 84.50 102 SER A N 1
ATOM 810 C CA . SER A 1 102 ? -0.320 3.767 -13.030 1.00 84.50 102 SER A CA 1
ATOM 811 C C . SER A 1 102 ? 0.324 3.018 -14.200 1.00 84.50 102 SER A C 1
ATOM 813 O O . SER A 1 102 ? 0.851 3.646 -15.113 1.00 84.50 102 SER A O 1
ATOM 815 N N . PHE A 1 103 ? 0.236 1.685 -14.238 1.00 83.19 103 PHE A N 1
ATOM 816 C CA . PHE A 1 103 ? 0.740 0.907 -15.374 1.00 83.19 103 PHE A CA 1
ATOM 817 C C . PHE A 1 103 ? 0.022 1.241 -16.688 1.00 83.19 103 PHE A C 1
ATOM 819 O O . PHE A 1 103 ? 0.689 1.358 -17.715 1.00 83.19 103 PHE A O 1
ATOM 826 N N . VAL A 1 104 ? -1.301 1.432 -16.651 1.00 84.31 104 VAL A N 1
ATOM 827 C CA . VAL A 1 104 ? -2.111 1.772 -17.832 1.00 84.31 104 VAL A CA 1
ATOM 828 C C . VAL A 1 104 ? -1.850 3.205 -18.307 1.00 84.31 104 VAL A C 1
ATOM 830 O O . VAL A 1 104 ? -1.600 3.416 -19.489 1.00 84.31 104 VAL A O 1
ATOM 833 N N . LEU A 1 105 ? -1.870 4.191 -17.404 1.00 85.19 105 LEU A N 1
ATOM 834 C CA . LEU A 1 105 ? -1.721 5.611 -17.752 1.00 85.19 105 LEU A CA 1
ATOM 835 C C . LEU A 1 105 ? -0.311 5.960 -18.230 1.00 85.19 105 LEU A C 1
ATOM 837 O O . LEU A 1 105 ? -0.153 6.740 -19.164 1.00 85.19 105 LEU A O 1
ATOM 841 N N . PHE A 1 106 ? 0.712 5.390 -17.593 1.00 81.00 106 PHE A N 1
ATOM 842 C CA . PHE A 1 106 ? 2.109 5.659 -17.937 1.00 81.00 106 PHE A CA 1
ATOM 843 C C . PHE A 1 106 ? 2.681 4.651 -18.944 1.00 81.00 106 PHE A C 1
ATOM 845 O O . PHE A 1 106 ? 3.867 4.725 -19.256 1.00 81.00 106 PHE A O 1
ATOM 852 N N . ASN A 1 107 ? 1.853 3.720 -19.441 1.00 77.50 107 ASN A N 1
ATOM 853 C CA . ASN A 1 107 ? 2.224 2.676 -20.401 1.00 77.50 107 ASN A CA 1
ATOM 854 C C . ASN A 1 107 ? 3.530 1.953 -20.007 1.00 77.50 107 ASN A C 1
ATOM 856 O O . ASN A 1 107 ? 4.454 1.777 -20.800 1.00 77.50 107 ASN A O 1
ATOM 860 N N . LEU A 1 108 ? 3.630 1.595 -18.720 1.00 71.62 108 LEU A N 1
ATOM 861 C CA . LEU A 1 108 ? 4.858 1.069 -18.104 1.00 71.62 108 LEU A CA 1
ATOM 862 C C . LEU A 1 108 ? 5.114 -0.406 -18.431 1.00 71.62 108 LEU A C 1
ATOM 864 O O . LEU A 1 108 ? 6.160 -0.939 -18.068 1.00 71.62 108 LEU A O 1
ATOM 868 N N . SER A 1 109 ? 4.161 -1.077 -19.077 1.00 70.38 109 SER A N 1
ATOM 869 C CA . SER A 1 109 ? 4.280 -2.472 -19.484 1.00 70.38 109 SER A CA 1
ATOM 870 C C . SER A 1 109 ? 3.748 -2.655 -20.895 1.00 70.38 109 SER A C 1
ATOM 872 O O . SER A 1 109 ? 2.669 -2.180 -21.226 1.00 70.38 109 SER A O 1
ATOM 874 N N . SER A 1 110 ? 4.498 -3.401 -21.703 1.00 70.12 110 SER A N 1
ATOM 875 C CA . SER A 1 110 ? 4.103 -3.812 -23.055 1.00 70.12 110 SER A CA 1
ATOM 876 C C . SER A 1 110 ? 3.211 -5.061 -23.062 1.00 70.12 110 SER A C 1
ATOM 878 O O . SER A 1 110 ? 2.840 -5.542 -24.127 1.00 70.12 110 SER A O 1
ATOM 880 N N . SER A 1 111 ? 2.914 -5.622 -21.885 1.00 76.75 111 SER A N 1
ATOM 881 C CA . SER A 1 111 ? 2.036 -6.788 -21.735 1.00 76.75 111 SER A CA 1
ATOM 882 C C . SER A 1 111 ? 0.565 -6.378 -21.745 1.00 76.75 111 SER A C 1
ATOM 884 O O . SER A 1 111 ? 0.228 -5.269 -21.331 1.00 76.75 111 SER A O 1
ATOM 886 N N . ASP A 1 112 ? -0.322 -7.304 -22.122 1.00 83.19 112 ASP A N 1
ATOM 887 C CA . ASP A 1 112 ? -1.767 -7.071 -22.077 1.00 83.19 112 ASP A CA 1
ATOM 888 C C . ASP A 1 112 ? -2.228 -6.571 -20.694 1.00 83.19 112 ASP A C 1
ATOM 890 O O . ASP A 1 112 ? -1.842 -7.154 -19.669 1.00 83.19 112 ASP A O 1
ATOM 894 N N . PRO A 1 113 ? -3.122 -5.563 -20.624 1.00 80.69 113 PRO A N 1
ATOM 895 C CA . PRO A 1 113 ? -3.616 -5.016 -19.359 1.00 80.69 113 PRO A CA 1
ATOM 896 C C . PRO A 1 113 ? -4.199 -6.077 -18.418 1.00 80.69 113 PRO A C 1
ATOM 898 O O . PRO A 1 113 ? -4.056 -5.980 -17.203 1.00 80.69 113 PRO A O 1
ATOM 901 N N . ILE A 1 114 ? -4.802 -7.138 -18.961 1.00 82.19 114 ILE A N 1
ATOM 902 C CA . ILE A 1 114 ? -5.347 -8.259 -18.180 1.00 82.19 114 ILE A CA 1
ATOM 903 C C . ILE A 1 114 ? -4.232 -9.045 -17.472 1.00 82.19 114 ILE A C 1
ATOM 905 O O . ILE A 1 114 ? -4.410 -9.485 -16.335 1.00 82.19 114 ILE A O 1
ATOM 909 N N . ILE A 1 115 ? -3.077 -9.220 -18.119 1.00 83.00 115 ILE A N 1
ATOM 910 C CA . ILE A 1 115 ? -1.914 -9.906 -17.540 1.00 83.00 115 ILE A CA 1
ATOM 911 C C . ILE A 1 115 ? -1.309 -9.039 -16.436 1.00 83.00 115 ILE A C 1
ATOM 913 O O . ILE A 1 115 ? -1.055 -9.535 -15.338 1.00 83.00 115 ILE A O 1
ATOM 917 N N . VAL A 1 116 ? -1.149 -7.739 -16.697 1.00 80.19 116 VAL A N 1
ATOM 918 C CA . VAL A 1 116 ? -0.648 -6.773 -15.709 1.00 80.19 116 VAL A CA 1
ATOM 919 C C . VAL A 1 116 ? -1.576 -6.714 -14.497 1.00 80.19 116 VAL A C 1
ATOM 921 O O . VAL A 1 116 ? -1.106 -6.795 -13.366 1.00 80.19 116 VAL A O 1
ATOM 924 N N . PHE A 1 117 ? -2.894 -6.665 -14.708 1.00 83.62 117 PHE A N 1
ATOM 925 C CA . PHE A 1 117 ? -3.879 -6.699 -13.628 1.00 83.62 117 PHE A CA 1
ATOM 926 C C . PHE A 1 117 ? -3.734 -7.957 -12.765 1.00 83.62 117 PHE A C 1
ATOM 928 O O . PHE A 1 117 ? -3.631 -7.856 -11.542 1.00 83.62 117 PHE A O 1
ATOM 935 N N . LYS A 1 118 ? -3.651 -9.142 -13.387 1.00 84.38 118 LYS A N 1
ATOM 936 C CA . LYS A 1 118 ? -3.445 -10.408 -12.666 1.00 84.38 118 LYS A CA 1
ATOM 937 C C . LYS A 1 118 ? -2.153 -10.400 -11.853 1.00 84.38 118 LYS A C 1
ATOM 939 O O . LYS A 1 118 ? -2.170 -10.833 -10.705 1.00 84.38 118 LYS A O 1
ATOM 944 N N . GLN A 1 119 ? -1.054 -9.900 -12.417 1.00 83.31 119 GLN A N 1
ATOM 945 C CA . GLN A 1 119 ? 0.221 -9.792 -11.708 1.00 83.31 119 GLN A CA 1
ATOM 946 C C . GLN A 1 119 ? 0.123 -8.843 -10.514 1.00 83.31 119 GLN A C 1
ATOM 948 O O . GLN A 1 119 ? 0.540 -9.210 -9.419 1.00 83.31 119 GLN A O 1
ATOM 953 N N . VAL A 1 120 ? -0.449 -7.650 -10.703 1.00 84.31 120 VAL A N 1
ATOM 954 C CA . VAL A 1 120 ? -0.643 -6.673 -9.623 1.00 84.31 120 VAL A CA 1
ATOM 955 C C . VAL A 1 120 ? -1.461 -7.296 -8.504 1.00 84.31 120 VAL A C 1
ATOM 957 O O . VAL A 1 120 ? -0.996 -7.310 -7.369 1.00 84.31 120 VAL A O 1
ATOM 960 N N . VAL A 1 121 ? -2.609 -7.903 -8.802 1.00 85.38 121 VAL A N 1
ATOM 961 C CA . VAL A 1 121 ? -3.429 -8.571 -7.782 1.00 85.38 121 VAL A CA 1
ATOM 962 C C . VAL A 1 121 ? -2.636 -9.671 -7.070 1.00 85.38 121 VAL A C 1
ATOM 964 O O . VAL A 1 121 ? -2.555 -9.659 -5.846 1.00 85.38 121 VAL A O 1
ATOM 967 N N . LEU A 1 122 ? -1.979 -10.569 -7.810 1.00 84.38 122 LEU A N 1
ATOM 968 C CA . LEU A 1 122 ? -1.237 -11.695 -7.236 1.00 84.38 122 LEU A CA 1
ATOM 969 C C . LEU A 1 122 ? -0.113 -11.234 -6.294 1.00 84.38 122 LEU A C 1
ATOM 971 O O . LEU A 1 122 ? -0.027 -11.703 -5.158 1.00 84.38 122 LEU A O 1
ATOM 975 N N . TYR A 1 123 ? 0.736 -10.305 -6.743 1.00 81.25 123 TYR A N 1
ATOM 976 C CA . TYR A 1 123 ? 1.858 -9.816 -5.942 1.00 81.25 123 TYR A CA 1
ATOM 977 C C . TYR A 1 123 ? 1.373 -9.032 -4.723 1.00 81.25 1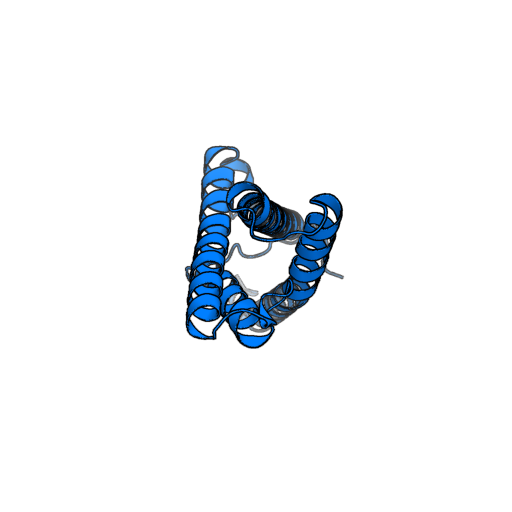23 TYR A C 1
ATOM 979 O O . TYR A 1 123 ? 1.866 -9.260 -3.620 1.00 81.25 123 TYR A O 1
ATOM 987 N N . THR A 1 124 ? 0.378 -8.157 -4.884 1.00 80.75 124 THR A N 1
ATOM 988 C CA . THR A 1 124 ? -0.130 -7.340 -3.771 1.00 80.75 124 THR A CA 1
ATOM 989 C C . THR A 1 124 ? -0.821 -8.211 -2.719 1.00 80.75 124 THR A C 1
ATOM 991 O O . THR A 1 124 ? -0.591 -8.030 -1.523 1.00 80.75 124 THR A O 1
ATOM 994 N N . SER A 1 125 ? -1.589 -9.222 -3.144 1.00 78.31 125 SER A N 1
ATOM 995 C CA . SER A 1 125 ? -2.171 -10.219 -2.242 1.00 78.31 125 SER A CA 1
ATOM 996 C C . SER A 1 125 ? -1.096 -11.023 -1.511 1.00 78.31 125 SER A C 1
ATOM 998 O O . SER A 1 125 ? -1.182 -11.158 -0.292 1.00 78.31 125 SER A O 1
ATOM 1000 N N . ALA A 1 126 ? -0.053 -11.492 -2.202 1.00 80.75 126 ALA A N 1
ATOM 1001 C CA . ALA A 1 126 ? 1.036 -12.246 -1.577 1.00 80.75 126 ALA A CA 1
ATOM 1002 C C . ALA A 1 126 ? 1.782 -11.425 -0.509 1.00 80.75 126 ALA A C 1
ATOM 1004 O O . ALA A 1 126 ? 2.027 -11.914 0.593 1.00 80.75 126 ALA A O 1
ATOM 1005 N N . ILE A 1 127 ? 2.081 -10.154 -0.800 1.00 74.56 127 ILE A N 1
ATOM 1006 C CA . ILE A 1 127 ? 2.764 -9.242 0.132 1.00 74.56 127 ILE A CA 1
ATOM 1007 C C . ILE A 1 127 ? 1.887 -8.956 1.361 1.00 74.56 127 ILE A C 1
ATOM 1009 O O . ILE A 1 127 ? 2.400 -8.834 2.473 1.00 74.56 127 ILE A O 1
ATOM 1013 N N . SER A 1 128 ? 0.562 -8.891 1.185 1.00 71.25 128 SER A N 1
ATOM 1014 C CA . SER A 1 128 ? -0.387 -8.553 2.254 1.00 71.25 128 SER A CA 1
ATOM 1015 C C . SER A 1 128 ? -0.532 -9.612 3.353 1.00 71.25 128 SER A C 1
ATOM 1017 O O . SER A 1 128 ? -0.956 -9.286 4.461 1.00 71.25 128 SER A O 1
ATOM 1019 N N . ILE A 1 129 ? -0.124 -10.859 3.098 1.00 72.94 129 ILE A N 1
ATOM 1020 C CA . ILE A 1 129 ? -0.189 -11.946 4.089 1.00 72.94 129 ILE A CA 1
ATOM 1021 C C . ILE A 1 129 ? 0.691 -11.626 5.312 1.00 72.94 129 ILE A C 1
ATOM 1023 O O . ILE A 1 129 ? 0.331 -11.946 6.446 1.00 72.94 129 ILE A O 1
ATOM 1027 N N . ILE A 1 130 ? 1.815 -10.933 5.098 1.00 69.00 130 ILE A N 1
ATOM 1028 C CA . ILE A 1 130 ? 2.783 -10.571 6.143 1.00 69.00 130 ILE A CA 1
ATOM 1029 C C . ILE A 1 130 ? 2.173 -9.607 7.184 1.00 69.00 130 ILE A C 1
ATOM 1031 O O . ILE A 1 130 ? 2.174 -9.950 8.369 1.00 69.00 130 ILE A O 1
ATOM 1035 N N . PRO A 1 131 ? 1.629 -8.429 6.809 1.00 64.19 131 PRO A N 1
ATOM 1036 C CA . PRO A 1 131 ? 1.040 -7.501 7.772 1.00 64.19 131 PRO A CA 1
ATOM 1037 C C . PRO A 1 131 ? -0.203 -8.052 8.483 1.00 64.19 131 PRO A C 1
ATOM 1039 O O . PRO A 1 131 ? -0.424 -7.723 9.645 1.00 64.19 131 PRO A O 1
ATOM 1042 N N . ILE A 1 132 ? -0.984 -8.928 7.840 1.00 66.94 132 ILE A N 1
ATOM 1043 C CA . ILE A 1 132 ? -2.133 -9.586 8.487 1.00 66.94 132 ILE A CA 1
ATOM 1044 C C . ILE A 1 132 ? -1.656 -10.475 9.643 1.00 66.94 132 ILE A C 1
ATOM 1046 O O . ILE A 1 132 ? -2.224 -10.456 10.737 1.00 66.94 132 ILE A O 1
ATOM 1050 N N . TYR A 1 133 ? -0.574 -11.225 9.431 1.00 66.31 133 TYR A N 1
ATOM 1051 C CA . TYR A 1 133 ? -0.005 -12.073 10.472 1.00 66.31 133 TYR A CA 1
ATOM 1052 C C . TYR A 1 133 ? 0.585 -11.256 11.635 1.00 66.31 133 TYR A C 1
ATOM 1054 O O . TYR A 1 133 ? 0.385 -11.596 12.808 1.00 66.31 133 TYR A O 1
ATOM 1062 N N . THR A 1 134 ? 1.279 -10.150 11.343 1.00 64.19 134 THR A N 1
ATOM 1063 C CA . THR A 1 134 ? 1.867 -9.291 12.385 1.00 64.19 134 THR A CA 1
ATOM 1064 C C . THR A 1 134 ? 0.811 -8.521 13.178 1.00 64.19 134 THR A C 1
ATOM 1066 O O . THR A 1 134 ? 0.941 -8.413 14.396 1.00 64.19 134 THR A O 1
ATOM 1069 N N . SER A 1 135 ? -0.268 -8.050 12.543 1.00 63.75 135 SER A N 1
ATOM 1070 C CA . SER A 1 135 ? -1.398 -7.425 13.250 1.00 63.75 135 SER A CA 1
ATOM 1071 C C . SER A 1 135 ? -2.051 -8.408 14.222 1.00 63.75 135 SER A C 1
ATOM 1073 O O . SER A 1 135 ? -2.276 -8.065 15.382 1.00 63.75 135 SER A O 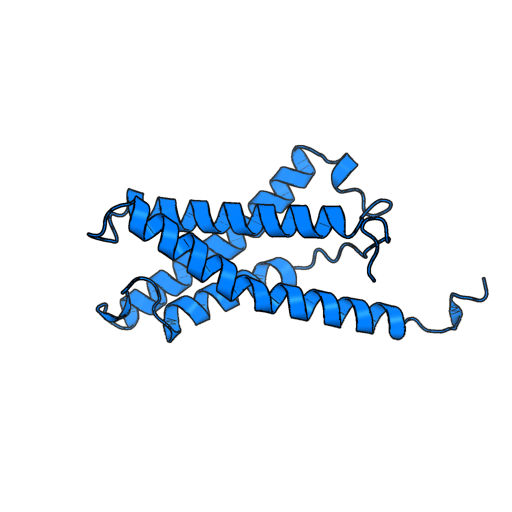1
ATOM 1075 N N . ASN A 1 136 ? -2.301 -9.644 13.782 1.00 64.50 136 ASN A N 1
ATOM 1076 C CA . ASN A 1 136 ? -2.975 -10.645 14.604 1.00 64.50 136 ASN A CA 1
ATOM 1077 C C . ASN A 1 136 ? -2.123 -11.065 15.817 1.00 64.50 136 ASN A C 1
ATOM 1079 O O . ASN A 1 136 ? -2.616 -11.184 16.939 1.00 64.50 136 ASN A O 1
ATOM 1083 N N . THR A 1 137 ? -0.815 -11.239 15.618 1.00 63.53 137 THR A N 1
ATOM 1084 C CA . THR A 1 137 ? 0.118 -11.565 16.709 1.00 63.53 137 THR A CA 1
ATOM 1085 C C . THR A 1 137 ? 0.299 -10.401 17.686 1.00 63.53 137 THR A C 1
ATOM 1087 O O . THR A 1 137 ? 0.288 -10.622 18.898 1.00 63.53 137 THR A O 1
ATOM 1090 N N . ALA A 1 138 ? 0.385 -9.161 17.195 1.00 61.75 138 ALA A N 1
ATOM 1091 C CA . ALA A 1 138 ? 0.436 -7.966 18.036 1.00 61.75 138 ALA A CA 1
ATOM 1092 C C . ALA A 1 138 ? -0.845 -7.789 18.867 1.00 61.75 138 ALA A C 1
ATOM 1094 O O . ALA A 1 138 ? -0.766 -7.488 20.059 1.00 61.75 138 ALA A O 1
ATOM 1095 N N . PHE A 1 139 ? -2.015 -8.030 18.271 1.00 63.16 139 PHE A N 1
ATOM 1096 C CA . PHE A 1 139 ? -3.290 -8.023 18.983 1.00 63.16 139 PHE A CA 1
ATOM 1097 C C . PHE A 1 139 ? -3.334 -9.094 20.072 1.00 63.16 139 PHE A C 1
ATOM 1099 O O . PHE A 1 139 ? -3.624 -8.781 21.226 1.00 63.16 139 PHE A O 1
ATOM 1106 N N . ARG A 1 140 ? -2.965 -10.337 19.742 1.00 62.22 140 ARG A N 1
ATOM 1107 C CA . ARG A 1 140 ? -2.931 -11.443 20.707 1.00 62.22 140 ARG A CA 1
ATOM 1108 C C . ARG A 1 140 ? -2.019 -11.132 21.897 1.00 62.22 140 ARG A C 1
ATOM 1110 O O . ARG A 1 140 ? -2.421 -11.351 23.036 1.00 62.22 140 ARG A O 1
ATOM 1117 N N . ASN A 1 141 ? -0.842 -10.561 21.645 1.00 62.25 141 ASN A N 1
ATOM 1118 C CA . ASN A 1 141 ? 0.076 -10.143 22.704 1.00 62.25 141 ASN A CA 1
ATOM 1119 C C . ASN A 1 141 ? -0.488 -8.994 23.554 1.00 62.25 141 ASN A C 1
ATOM 1121 O O . ASN A 1 141 ? -0.332 -9.017 24.771 1.00 62.25 141 ASN A O 1
ATOM 1125 N N . ASN A 1 142 ? -1.162 -8.009 22.954 1.00 62.78 142 ASN A N 1
ATOM 1126 C CA . ASN A 1 142 ? -1.786 -6.909 23.702 1.00 62.78 142 ASN A CA 1
ATOM 1127 C C . ASN A 1 142 ? -2.955 -7.378 24.578 1.00 62.78 142 ASN A C 1
ATOM 1129 O O . ASN A 1 142 ? -3.116 -6.898 25.697 1.00 62.78 142 ASN A O 1
ATOM 1133 N N . VAL A 1 143 ? -3.759 -8.329 24.094 1.00 63.34 143 VAL A N 1
ATOM 1134 C CA . VAL A 1 143 ? -4.864 -8.911 24.869 1.00 63.34 143 VAL A CA 1
ATOM 1135 C C . VAL A 1 143 ? -4.336 -9.741 26.042 1.00 63.34 143 VAL A C 1
ATOM 1137 O O . VAL A 1 143 ? -4.868 -9.626 27.142 1.00 63.34 143 VAL A O 1
ATOM 1140 N N . GLN A 1 144 ? -3.274 -10.531 25.846 1.00 59.06 144 GLN A N 1
ATOM 1141 C CA . GLN A 1 144 ? -2.687 -11.346 26.919 1.00 59.06 144 GLN A CA 1
ATOM 1142 C C . GLN A 1 144 ? -1.892 -10.533 27.953 1.00 59.06 144 GLN A C 1
ATOM 1144 O O . GLN A 1 144 ? -1.834 -10.936 29.110 1.00 59.06 144 GLN A O 1
ATOM 1149 N N . ASN A 1 145 ? -1.313 -9.392 27.568 1.00 56.59 145 ASN A N 1
ATOM 1150 C CA . ASN A 1 145 ? -0.526 -8.536 28.463 1.00 56.59 145 ASN A CA 1
ATOM 1151 C C . ASN A 1 145 ? -1.342 -7.425 29.148 1.00 56.59 145 ASN A C 1
ATOM 1153 O O . ASN A 1 145 ? -0.751 -6.558 29.796 1.00 56.59 145 ASN A O 1
ATOM 1157 N N . LYS A 1 146 ? -2.681 -7.420 29.041 1.00 56.34 146 LYS A N 1
ATOM 1158 C CA . LYS A 1 146 ? -3.502 -6.526 29.872 1.00 56.34 146 LYS A CA 1
ATOM 1159 C C . LYS A 1 146 ? -3.271 -6.882 31.352 1.00 56.34 146 LYS A C 1
ATOM 1161 O O . LYS A 1 146 ? -3.523 -8.025 31.733 1.00 56.34 146 LYS A O 1
ATOM 1166 N N . PRO A 1 147 ? -2.797 -5.945 32.195 1.00 54.75 147 PRO A N 1
ATOM 1167 C CA . PRO A 1 147 ? -2.563 -6.230 33.603 1.00 54.75 147 PRO A CA 1
ATOM 1168 C C . PRO A 1 147 ? -3.878 -6.633 34.281 1.00 54.75 147 PRO A C 1
ATOM 1170 O O . PRO A 1 147 ? -4.921 -6.013 34.063 1.00 54.75 147 PRO A O 1
ATOM 1173 N N . LEU A 1 148 ? -3.812 -7.660 35.136 1.00 57.84 148 LEU A N 1
ATOM 1174 C CA . LEU A 1 148 ? -4.930 -8.233 35.905 1.00 57.84 148 LEU A CA 1
ATOM 1175 C C . LEU A 1 148 ? -5.705 -7.211 36.772 1.00 57.84 148 LEU A C 1
ATOM 1177 O O . LEU A 1 148 ? -6.717 -7.561 37.374 1.00 57.84 148 LEU A O 1
ATOM 1181 N N . SER A 1 149 ? -5.237 -5.963 36.862 1.00 52.03 149 SER A N 1
ATOM 1182 C CA . SER A 1 149 ? -5.828 -4.877 37.646 1.00 52.03 149 SER A CA 1
ATOM 1183 C C . SER A 1 149 ? -7.152 -4.340 37.093 1.00 52.03 149 SER A C 1
ATOM 1185 O O . SER A 1 149 ? -7.881 -3.702 37.842 1.00 52.03 149 SER A O 1
ATOM 1187 N N . LEU A 1 150 ? -7.498 -4.613 35.829 1.00 54.09 150 LEU A N 1
ATOM 1188 C CA . LEU A 1 150 ? -8.770 -4.180 35.219 1.00 54.09 150 LEU A CA 1
ATOM 1189 C C . LEU A 1 150 ? -9.866 -5.259 35.213 1.00 54.09 150 LEU A C 1
ATOM 1191 O O . LEU A 1 150 ? -10.972 -4.997 34.759 1.00 54.09 150 LEU A O 1
ATOM 1195 N N . LEU A 1 151 ? -9.580 -6.463 35.717 1.00 54.53 151 LEU A N 1
ATOM 1196 C CA . LEU A 1 151 ? -10.560 -7.555 35.846 1.00 54.53 151 LEU A CA 1
ATOM 1197 C C . LEU A 1 151 ? -11.221 -7.601 37.238 1.00 54.53 151 LEU A C 1
ATOM 1199 O O . LEU A 1 151 ? -11.929 -8.555 37.550 1.00 54.53 151 LEU A O 1
ATOM 1203 N N . LYS A 1 152 ? -10.962 -6.597 38.088 1.00 43.62 152 LYS A N 1
ATOM 1204 C CA . LYS A 1 152 ? -11.470 -6.497 39.469 1.00 43.62 152 LYS A CA 1
ATOM 1205 C C . LYS A 1 152 ? -12.227 -5.192 39.777 1.00 43.62 152 LYS A C 1
ATOM 1207 O O . LYS A 1 152 ? -12.375 -4.870 40.952 1.00 43.62 152 LYS A O 1
ATOM 1212 N N . ALA A 1 153 ? -12.680 -4.453 38.766 1.00 43.41 153 ALA A N 1
ATOM 1213 C CA . ALA A 1 153 ? -13.553 -3.290 38.957 1.00 43.41 153 ALA A CA 1
ATOM 1214 C C . ALA A 1 153 ? -14.999 -3.646 38.605 1.00 43.41 153 ALA A C 1
ATOM 1216 O O . ALA A 1 153 ? -15.183 -4.291 37.547 1.00 43.41 153 ALA A O 1
#

Radius of gyration: 18.13 Å; Cα contacts (8 Å, |Δi|>4): 113; chains: 1; bounding box: 40×30×62 Å

Foldseek 3Di:
DADQQDQFQPPPDLCVLQVQLVLQLCCCLPVVFPPNVVPDSVVSNVVSNVLSVQLSVLLVCLVVVCCVVPVVLVDSVRDGPNSVVVSLVSSLVSSLVVVLVCCVVVVVDPDDSVVVSVSSNVVSVVSSVVVVVVSVVVRVVVVVPPPPVVVPD